Protein AF-A0A3D0Y8Q5-F1 (afdb_monomer_lite)

Sequence (51 aa):
MNEKSHYLLQHAYNPVEWYPWGEESFTKAIAEDKPIFLSIGYSTCHWCQRV

Secondary structure (DSSP, 8-state):
-----HHHHHTTTSSS----SSHHHHHHHHHTT---------TT-TTGGG-

pLDDT: mean 77.59, std 12.13, range [49.72, 95.06]

Foldseek 3Di:
DPDPAPLVVVCPPPPDPDDPDDPVQVVVCVVVVHDDDDDDDDDPDPPSNPD

Structure (mmCIF, N/CA/C/O backbone):
data_AF-A0A3D0Y8Q5-F1
#
_entry.id   AF-A0A3D0Y8Q5-F1
#
loop_
_atom_site.group_PDB
_atom_site.id
_atom_site.type_symbol
_atom_site.label_atom_id
_atom_site.label_alt_id
_atom_site.label_comp_id
_atom_site.label_asym_id
_atom_site.label_entity_id
_atom_site.label_seq_id
_atom_site.pdbx_PDB_ins_code
_atom_site.Cartn_x
_atom_site.Cartn_y
_atom_site.Cartn_z
_atom_site.occupancy
_atom_site.B_iso_or_equiv
_atom_site.auth_seq_id
_atom_site.auth_comp_id
_atom_site.auth_asym_id
_atom_site.auth_atom_id
_atom_site.pdbx_PDB_model_num
ATOM 1 N N . MET A 1 1 ? -1.640 9.016 -10.547 1.00 49.72 1 MET A N 1
ATOM 2 C CA . MET A 1 1 ? -0.475 8.262 -10.033 1.00 49.72 1 MET A CA 1
ATOM 3 C C . MET A 1 1 ? 0.756 8.649 -10.830 1.00 49.72 1 MET A C 1
ATOM 5 O O . MET A 1 1 ? 0.746 8.472 -12.038 1.00 49.72 1 MET A O 1
ATOM 9 N N . ASN A 1 2 ? 1.774 9.217 -10.181 1.00 55.94 2 ASN A N 1
ATOM 10 C CA . ASN A 1 2 ? 3.009 9.682 -10.829 1.00 55.94 2 ASN A CA 1
ATOM 11 C C . ASN A 1 2 ? 4.198 8.774 -10.453 1.00 55.94 2 ASN A C 1
ATOM 13 O O . ASN A 1 2 ? 5.298 9.248 -10.179 1.00 55.94 2 ASN A O 1
ATOM 17 N N . GLU A 1 3 ? 3.937 7.467 -10.347 1.00 62.41 3 GLU A N 1
ATOM 18 C CA . GLU A 1 3 ? 4.917 6.487 -9.885 1.00 62.41 3 GLU A CA 1
ATOM 19 C C . GLU A 1 3 ? 5.784 5.962 -11.026 1.00 62.41 3 GLU A C 1
ATOM 21 O O . GLU A 1 3 ? 5.289 5.616 -12.098 1.00 62.41 3 GLU A O 1
ATOM 26 N N . LYS A 1 4 ? 7.099 5.900 -10.790 1.00 67.69 4 LYS A N 1
ATOM 27 C CA . LYS A 1 4 ? 8.092 5.508 -11.810 1.00 67.69 4 LYS A CA 1
ATOM 28 C C . LYS A 1 4 ? 8.335 4.001 -11.864 1.00 67.69 4 LYS A C 1
ATOM 30 O O . LYS A 1 4 ? 9.043 3.519 -12.746 1.00 67.69 4 LYS A O 1
ATOM 35 N N . SER A 1 5 ? 7.786 3.255 -10.909 1.00 70.44 5 SER A N 1
ATOM 36 C CA . SER A 1 5 ? 7.952 1.808 -10.845 1.00 70.44 5 SER A CA 1
ATOM 37 C C . SER A 1 5 ? 7.055 1.115 -11.867 1.00 70.44 5 SER A C 1
ATOM 39 O O . SER A 1 5 ? 5.829 1.208 -11.798 1.00 70.44 5 SER A O 1
ATOM 41 N N . HIS A 1 6 ? 7.666 0.346 -12.772 1.00 64.50 6 HIS A N 1
ATOM 42 C CA . HIS A 1 6 ? 6.944 -0.506 -13.720 1.00 64.50 6 HIS A CA 1
ATOM 43 C C . HIS A 1 6 ? 5.950 -1.457 -13.034 1.00 64.50 6 HIS A C 1
ATOM 45 O O . HIS A 1 6 ? 4.911 -1.751 -13.612 1.00 64.50 6 HIS A O 1
ATOM 51 N N . TYR A 1 7 ? 6.233 -1.891 -11.802 1.00 65.69 7 TYR A N 1
ATOM 52 C CA . TYR A 1 7 ? 5.341 -2.745 -11.015 1.00 65.69 7 TYR A CA 1
ATOM 53 C C . TYR A 1 7 ? 4.040 -2.020 -10.640 1.00 65.69 7 TYR A C 1
ATOM 55 O O . TYR A 1 7 ? 2.951 -2.528 -10.873 1.00 65.69 7 TYR A O 1
ATOM 63 N N . LEU A 1 8 ? 4.131 -0.784 -10.143 1.00 65.81 8 LEU A N 1
ATOM 64 C CA . LEU A 1 8 ? 2.948 -0.010 -9.747 1.00 65.81 8 LEU A CA 1
ATOM 65 C C . LEU A 1 8 ? 2.106 0.415 -10.957 1.00 65.81 8 LEU A C 1
ATOM 67 O O . LEU A 1 8 ? 0.882 0.442 -10.875 1.00 65.81 8 LEU A O 1
ATOM 71 N N . LEU A 1 9 ? 2.748 0.679 -12.100 1.00 67.19 9 LEU A N 1
ATOM 72 C CA . LEU A 1 9 ? 2.051 0.965 -13.357 1.00 67.19 9 LEU A CA 1
ATOM 73 C C . LEU A 1 9 ? 1.272 -0.246 -13.891 1.00 67.19 9 LEU A C 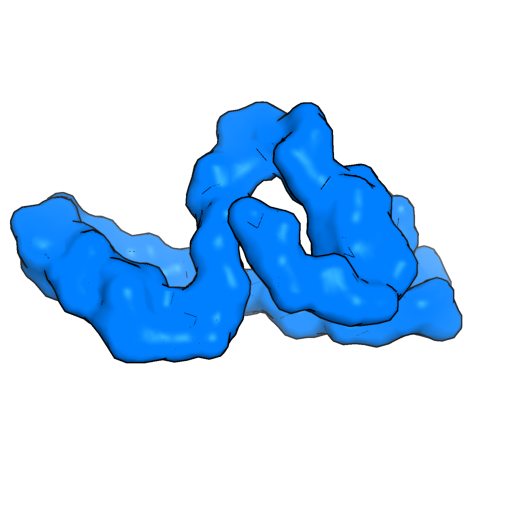1
ATOM 75 O O . LEU A 1 9 ? 0.215 -0.065 -14.490 1.00 67.19 9 LEU A O 1
ATOM 79 N N . GLN A 1 10 ? 1.755 -1.472 -13.663 1.00 65.00 10 GLN A N 1
ATOM 80 C CA . GLN A 1 10 ? 1.050 -2.695 -14.068 1.00 65.00 10 GLN A CA 1
ATOM 81 C C . GLN A 1 10 ? -0.236 -2.935 -13.261 1.00 65.00 10 GLN A C 1
ATOM 83 O O . GLN A 1 10 ? -1.178 -3.502 -13.803 1.00 65.00 10 GLN A O 1
ATOM 88 N N . HIS A 1 11 ? -0.317 -2.434 -12.024 1.00 67.06 11 HIS A N 1
ATOM 89 C CA . HIS A 1 11 ? -1.517 -2.523 -11.181 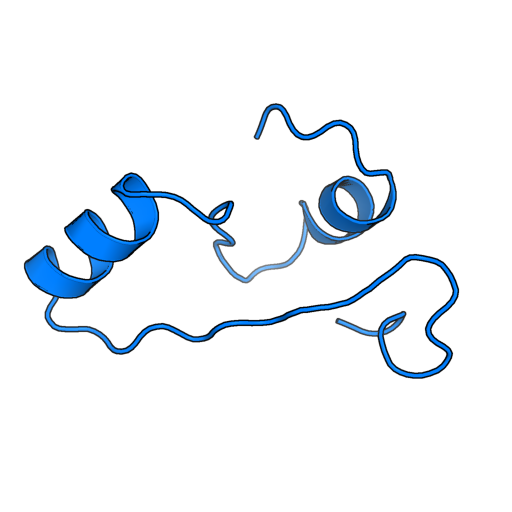1.00 67.06 11 HIS A CA 1
ATOM 90 C C . HIS A 1 11 ? -2.446 -1.297 -11.290 1.00 67.06 11 HIS A C 1
ATOM 92 O O . HIS A 1 11 ? -3.467 -1.233 -10.607 1.00 67.06 11 HIS A O 1
ATOM 98 N N . ALA A 1 12 ? -2.131 -0.326 -12.157 1.00 63.50 12 ALA A N 1
ATOM 99 C CA . ALA A 1 12 ? -2.877 0.933 -12.273 1.00 63.50 12 ALA A CA 1
ATOM 100 C C . ALA A 1 12 ? -4.304 0.779 -12.839 1.00 63.50 12 ALA A C 1
ATOM 102 O O . ALA A 1 12 ? -5.120 1.682 -12.677 1.00 63.50 12 ALA A O 1
ATOM 103 N N . TYR A 1 13 ? -4.605 -0.346 -13.497 1.00 64.75 13 TYR A N 1
ATOM 104 C CA . TYR A 1 13 ? -5.926 -0.648 -14.068 1.00 64.75 13 TYR A CA 1
ATOM 105 C C . TYR A 1 13 ? -6.718 -1.677 -13.253 1.00 64.75 13 TYR A C 1
ATOM 107 O O . TYR A 1 13 ? -7.764 -2.148 -13.704 1.00 64.75 13 TYR A O 1
ATOM 115 N N . ASN A 1 14 ? -6.233 -2.050 -12.067 1.00 68.50 14 ASN A N 1
ATOM 116 C CA . ASN A 1 14 ? -6.953 -2.982 -11.210 1.00 68.50 14 ASN A CA 1
ATOM 117 C C . ASN A 1 14 ? -8.233 -2.308 -10.675 1.00 68.50 14 ASN A C 1
ATOM 119 O O . ASN A 1 14 ? -8.247 -1.100 -10.445 1.00 68.50 14 ASN A O 1
ATOM 123 N N . PRO A 1 15 ? -9.319 -3.070 -10.445 1.00 77.44 15 PRO A N 1
ATOM 124 C CA . PRO A 1 15 ? -10.586 -2.519 -9.950 1.00 77.44 15 PRO A CA 1
ATOM 125 C C . PRO A 1 15 ? -10.491 -1.992 -8.509 1.00 77.44 15 PRO A C 1
ATOM 127 O O . PRO A 1 15 ? -11.427 -1.371 -8.012 1.00 77.44 15 PRO A O 1
ATOM 130 N N . VAL A 1 16 ? -9.377 -2.269 -7.827 1.00 79.12 16 VAL A N 1
ATOM 131 C CA . VAL A 1 16 ? -9.064 -1.745 -6.501 1.00 79.12 16 VAL A CA 1
ATOM 132 C C . VAL A 1 16 ? -8.483 -0.345 -6.657 1.00 79.12 16 VAL A C 1
ATOM 134 O O . VAL A 1 16 ? -7.503 -0.143 -7.372 1.00 79.12 16 VAL A O 1
ATOM 137 N N . GLU A 1 17 ? -9.074 0.615 -5.954 1.00 79.94 17 GLU A N 1
ATOM 138 C CA . GLU A 1 17 ? -8.596 1.994 -5.897 1.00 79.94 17 GLU A CA 1
ATOM 139 C C . GLU A 1 17 ? -7.308 2.069 -5.059 1.00 79.94 17 GLU A C 1
ATOM 141 O O . GLU A 1 17 ? -7.326 2.359 -3.862 1.00 79.94 17 GLU A O 1
ATOM 146 N N . TRP A 1 18 ? -6.178 1.733 -5.677 1.00 81.94 18 TRP A N 1
ATOM 147 C CA . TRP A 1 18 ? -4.878 1.764 -5.019 1.00 81.94 18 TRP A CA 1
ATOM 148 C C . TRP A 1 18 ? -4.402 3.197 -4.791 1.00 81.94 18 TRP A C 1
ATOM 150 O O . TRP A 1 18 ? -4.471 4.044 -5.680 1.00 81.94 18 TRP A O 1
ATOM 160 N N . TYR A 1 19 ? -3.832 3.433 -3.613 1.00 83.31 19 TYR A N 1
ATOM 161 C CA . TYR A 1 19 ? -3.143 4.669 -3.258 1.00 83.31 19 TYR A CA 1
ATOM 162 C C . TYR A 1 19 ? -1.648 4.383 -3.091 1.00 83.31 19 TYR A C 1
ATOM 164 O O . TYR A 1 19 ? -1.291 3.334 -2.544 1.00 83.31 19 TYR A O 1
ATOM 172 N N . PRO A 1 20 ? -0.754 5.281 -3.545 1.00 83.94 20 PRO A N 1
ATOM 173 C CA . PRO A 1 20 ? 0.652 5.176 -3.193 1.00 83.94 20 PRO A CA 1
ATOM 174 C C . PRO A 1 20 ? 0.818 5.355 -1.682 1.00 83.94 20 PRO A C 1
ATOM 176 O O . PRO A 1 20 ? 0.012 6.007 -1.015 1.00 83.94 20 PRO A O 1
ATOM 179 N N . TRP A 1 21 ? 1.890 4.785 -1.143 1.00 84.75 21 TRP A N 1
ATOM 180 C CA . TRP A 1 21 ? 2.212 4.962 0.264 1.00 84.75 21 TRP A CA 1
ATOM 181 C C . TRP A 1 21 ? 2.482 6.440 0.576 1.00 84.75 21 TRP A C 1
ATOM 183 O O . TRP A 1 21 ? 3.364 7.051 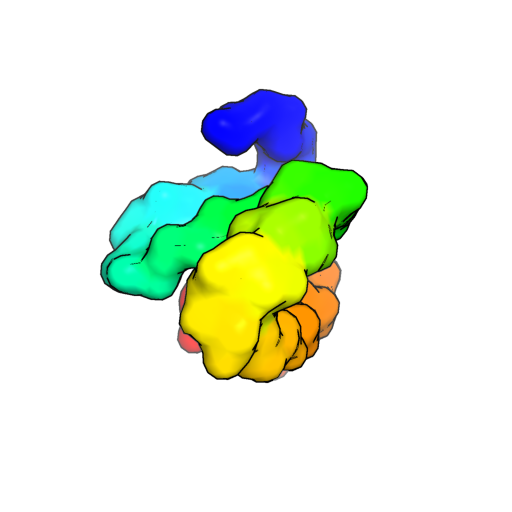-0.026 1.00 84.75 21 TRP A O 1
ATOM 193 N N . GLY A 1 22 ? 1.738 7.010 1.525 1.00 86.31 22 GLY A N 1
ATOM 194 C CA . GLY A 1 22 ? 1.871 8.416 1.906 1.00 86.31 22 GLY A CA 1
ATOM 195 C C . GLY A 1 22 ? 0.720 8.914 2.778 1.00 86.31 22 GLY A C 1
ATOM 196 O O . GLY A 1 22 ? -0.270 8.209 2.980 1.00 86.31 22 GLY A O 1
ATOM 197 N N . GLU A 1 23 ? 0.845 10.141 3.285 1.00 89.38 23 GLU A N 1
ATOM 198 C CA . GLU A 1 23 ? -0.096 10.745 4.246 1.00 89.38 23 GLU A CA 1
ATOM 199 C C . GLU A 1 23 ? -1.545 10.813 3.740 1.00 89.38 23 GLU A C 1
ATOM 201 O O . GLU A 1 23 ? -2.481 10.690 4.531 1.00 89.38 23 GLU A O 1
ATOM 206 N N . GLU A 1 24 ? -1.748 10.939 2.426 1.00 87.31 24 GLU A N 1
ATOM 207 C CA . GLU A 1 24 ? -3.076 10.958 1.800 1.00 87.31 24 GLU A CA 1
ATOM 208 C C . GLU A 1 24 ? -3.861 9.664 2.082 1.00 87.31 24 GLU A C 1
ATOM 210 O O . GLU A 1 24 ? -5.029 9.716 2.469 1.00 87.31 24 GLU A O 1
ATOM 215 N N . SER A 1 25 ? -3.197 8.506 1.979 1.00 88.31 25 SER A N 1
ATOM 216 C CA . SER A 1 25 ? -3.820 7.198 2.227 1.00 88.31 25 SER A CA 1
ATOM 217 C C . SER A 1 25 ? -4.264 7.032 3.686 1.00 88.31 25 SER A C 1
ATOM 219 O O . SER A 1 25 ? -5.358 6.536 3.953 1.00 88.31 25 SER A O 1
ATOM 221 N N . PHE A 1 26 ? -3.461 7.526 4.633 1.00 90.06 26 PHE A N 1
ATOM 222 C CA . PHE A 1 26 ? -3.783 7.497 6.060 1.00 90.06 26 PHE A CA 1
ATOM 223 C C . PHE A 1 26 ? -4.897 8.476 6.420 1.00 90.06 26 PHE A C 1
ATOM 225 O O . PHE A 1 26 ? -5.801 8.128 7.176 1.00 90.06 26 PHE A O 1
ATOM 232 N N . THR A 1 27 ? -4.861 9.681 5.851 1.00 92.75 27 THR A N 1
ATOM 233 C CA . THR A 1 27 ? -5.887 10.704 6.090 1.00 92.75 27 THR A CA 1
ATOM 234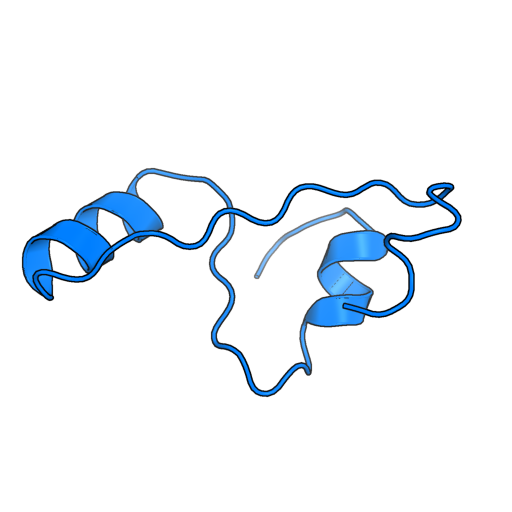 C C . THR A 1 27 ? -7.252 10.215 5.616 1.00 92.75 27 THR A C 1
ATOM 236 O O . THR A 1 27 ? -8.232 10.337 6.349 1.00 92.75 27 THR A O 1
ATOM 239 N N . LYS A 1 28 ? -7.314 9.586 4.433 1.00 90.00 28 LYS A N 1
ATOM 240 C CA . LYS A 1 28 ? -8.545 8.983 3.905 1.00 90.00 28 LYS A CA 1
ATOM 241 C C . LYS A 1 28 ? -9.034 7.823 4.777 1.00 90.00 28 LYS A C 1
ATOM 243 O O . LYS A 1 28 ? -10.217 7.765 5.090 1.00 90.00 28 LYS A O 1
ATOM 248 N N . ALA A 1 29 ? -8.135 6.942 5.220 1.00 91.94 29 ALA A N 1
ATOM 249 C CA . ALA A 1 29 ? -8.488 5.816 6.086 1.00 91.94 29 ALA A CA 1
ATOM 250 C C . ALA A 1 29 ? -9.102 6.264 7.425 1.00 91.94 29 ALA A C 1
ATOM 252 O O . ALA A 1 29 ? -10.105 5.700 7.855 1.00 91.94 29 ALA A O 1
ATOM 253 N N . ILE A 1 30 ? -8.544 7.311 8.045 1.00 93.44 30 ILE A N 1
ATOM 254 C CA . ILE A 1 30 ? -9.086 7.905 9.278 1.00 93.44 30 ILE A CA 1
ATOM 255 C C . ILE A 1 30 ? -10.433 8.581 9.007 1.00 93.44 30 ILE A C 1
ATOM 257 O O . ILE A 1 30 ? -11.379 8.380 9.763 1.00 93.44 30 ILE A O 1
ATOM 261 N N . ALA A 1 31 ? -10.533 9.374 7.935 1.00 95.06 31 ALA A N 1
ATOM 262 C CA . ALA A 1 31 ? -11.759 10.097 7.595 1.00 95.06 31 ALA A CA 1
ATOM 263 C C . ALA A 1 31 ? -12.932 9.158 7.273 1.00 95.06 31 ALA A C 1
ATOM 265 O O . ALA A 1 31 ? -14.080 9.484 7.566 1.00 95.06 31 ALA A O 1
ATOM 266 N N . GLU A 1 32 ? -12.647 8.002 6.673 1.00 94.06 32 GLU A N 1
ATOM 267 C CA . GLU A 1 32 ? -13.653 7.004 6.306 1.00 94.06 32 GLU A CA 1
ATOM 268 C C . GLU A 1 32 ? -13.863 5.911 7.365 1.00 94.06 32 GLU A C 1
ATOM 270 O O . GLU A 1 32 ? -14.713 5.049 7.153 1.00 94.06 32 GLU A O 1
ATOM 275 N N . ASP A 1 33 ? -13.114 5.938 8.474 1.00 94.44 33 ASP A N 1
ATOM 276 C CA . ASP A 1 33 ? -13.083 4.889 9.508 1.00 94.44 33 ASP A CA 1
ATOM 277 C C . ASP A 1 33 ? -12.903 3.478 8.913 1.00 94.44 33 ASP A C 1
ATOM 279 O O . ASP A 1 33 ? -13.643 2.530 9.190 1.00 94.44 33 ASP A O 1
ATOM 283 N N . LYS A 1 34 ? -11.921 3.349 8.011 1.00 93.06 34 LYS A N 1
ATOM 284 C CA . LYS A 1 34 ? -11.623 2.103 7.293 1.00 93.06 34 LYS A CA 1
ATOM 285 C C . LYS A 1 34 ? -10.203 1.614 7.575 1.00 93.06 34 LYS A C 1
ATOM 287 O O . LYS A 1 34 ? -9.272 2.416 7.640 1.00 93.06 34 LYS A O 1
ATOM 292 N N . PRO A 1 35 ? -9.996 0.289 7.679 1.00 89.62 35 PRO A N 1
ATOM 293 C CA . PRO A 1 35 ? -8.663 -0.278 7.821 1.00 89.62 35 PRO A CA 1
ATOM 294 C C . PRO A 1 35 ? -7.844 -0.118 6.534 1.00 89.62 35 PRO A C 1
ATOM 296 O O . PRO A 1 35 ? -8.380 -0.140 5.425 1.00 89.62 35 PRO A O 1
ATOM 299 N N . ILE A 1 36 ? -6.521 -0.024 6.684 1.00 90.38 36 ILE A N 1
ATOM 300 C CA . ILE A 1 36 ? -5.585 0.043 5.557 1.00 90.38 36 ILE A CA 1
ATOM 301 C C . ILE A 1 36 ? -5.166 -1.368 5.153 1.00 90.38 36 ILE A C 1
ATOM 303 O O . ILE A 1 36 ? -4.593 -2.112 5.950 1.00 90.38 36 ILE A O 1
ATOM 307 N N . PHE A 1 37 ? -5.393 -1.709 3.886 1.00 90.12 37 PHE A N 1
ATOM 308 C CA . PHE A 1 37 ? -4.803 -2.890 3.269 1.00 90.12 37 PHE A CA 1
ATOM 309 C C . PHE A 1 37 ? -3.471 -2.517 2.611 1.00 90.12 37 PHE A C 1
ATOM 311 O O . PHE A 1 37 ? -3.441 -1.880 1.559 1.00 90.12 37 PHE A O 1
ATOM 318 N N . LEU A 1 38 ? -2.361 -2.908 3.239 1.00 88.88 38 LEU A N 1
ATOM 319 C CA . LEU A 1 38 ? -1.018 -2.655 2.724 1.00 88.88 38 LEU A CA 1
ATOM 320 C C . LEU A 1 38 ? -0.513 -3.856 1.917 1.00 88.88 38 LEU A C 1
ATOM 322 O O . LEU A 1 38 ? -0.263 -4.923 2.475 1.00 88.88 38 LEU A O 1
ATOM 326 N N . SER A 1 39 ? -0.320 -3.657 0.612 1.00 85.12 39 SER A N 1
ATOM 327 C CA . SER A 1 39 ? 0.303 -4.634 -0.287 1.00 85.12 39 SER A CA 1
ATOM 328 C C . SER A 1 39 ? 1.702 -4.165 -0.679 1.00 85.12 39 SER A C 1
ATOM 330 O O . SER A 1 39 ? 1.864 -3.066 -1.207 1.00 85.12 39 SER A O 1
ATOM 332 N N . ILE A 1 40 ? 2.721 -4.986 -0.415 1.00 83.69 40 ILE A N 1
ATOM 333 C CA . ILE A 1 40 ? 4.123 -4.690 -0.744 1.00 83.69 40 ILE A CA 1
ATOM 334 C C . ILE A 1 40 ? 4.645 -5.792 -1.661 1.00 83.69 40 ILE A C 1
ATOM 336 O O . ILE A 1 40 ? 4.565 -6.975 -1.333 1.00 83.69 40 ILE A O 1
ATOM 340 N N . GLY A 1 41 ? 5.216 -5.399 -2.798 1.00 83.81 41 GLY A N 1
ATOM 341 C CA . GLY A 1 41 ? 5.812 -6.309 -3.769 1.00 83.81 41 GLY A CA 1
ATOM 342 C C . GLY A 1 41 ? 6.969 -5.663 -4.523 1.00 83.81 41 GLY A C 1
ATOM 343 O O . GLY A 1 41 ? 7.252 -4.475 -4.372 1.00 83.81 41 GLY A O 1
ATOM 344 N N . TYR A 1 42 ? 7.663 -6.465 -5.325 1.00 76.81 42 TYR A N 1
ATOM 345 C CA . TYR A 1 42 ? 8.787 -6.032 -6.154 1.00 76.81 42 TYR A CA 1
ATOM 346 C C . TYR A 1 42 ? 8.817 -6.824 -7.468 1.00 76.81 42 TYR A C 1
ATOM 348 O O . TYR A 1 42 ? 8.258 -7.917 -7.559 1.00 76.81 42 TYR A O 1
ATOM 356 N N . SER A 1 43 ? 9.482 -6.281 -8.491 1.00 71.69 43 SER A N 1
ATOM 357 C CA . SER A 1 43 ? 9.375 -6.736 -9.889 1.00 71.69 43 SER A CA 1
ATOM 358 C C . SER A 1 43 ? 9.802 -8.186 -10.151 1.00 71.69 43 SER A C 1
ATOM 360 O O . SER A 1 43 ? 9.300 -8.814 -11.079 1.00 71.69 43 SER A O 1
ATOM 362 N N . THR A 1 44 ? 10.704 -8.745 -9.346 1.00 74.44 44 THR A N 1
ATOM 363 C CA . THR A 1 44 ? 11.212 -10.121 -9.501 1.00 74.44 44 THR A CA 1
ATOM 364 C C . THR A 1 44 ? 10.609 -11.111 -8.502 1.00 74.44 44 THR A C 1
ATOM 366 O O . THR A 1 44 ? 11.059 -12.251 -8.403 1.00 74.44 44 THR A O 1
ATOM 369 N N . CYS A 1 45 ? 9.566 -10.714 -7.772 1.00 76.31 45 CYS A N 1
ATOM 370 C CA . CYS A 1 45 ? 8.869 -11.592 -6.843 1.00 76.31 45 CYS A CA 1
ATOM 371 C C . CYS A 1 45 ? 7.985 -12.597 -7.598 1.00 76.31 45 CYS A C 1
ATOM 373 O O . CYS A 1 45 ? 6.981 -12.218 -8.197 1.00 76.31 45 CYS 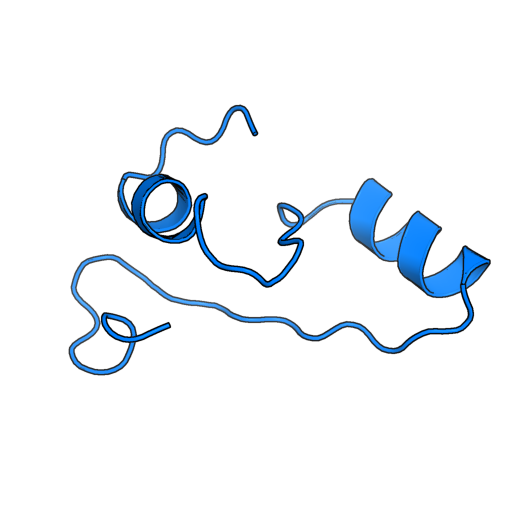A O 1
ATOM 375 N N . HIS A 1 46 ? 8.306 -13.891 -7.509 1.00 71.50 46 HIS A N 1
ATOM 376 C CA . HIS A 1 46 ? 7.550 -14.966 -8.171 1.00 71.50 46 HIS A CA 1
ATOM 377 C C . HIS A 1 46 ? 6.055 -15.000 -7.791 1.00 71.50 46 HIS A C 1
ATOM 379 O O . HIS A 1 46 ? 5.212 -15.380 -8.598 1.00 71.50 46 HIS A O 1
ATOM 385 N N . TRP A 1 47 ? 5.720 -14.571 -6.572 1.00 71.62 47 TRP A N 1
ATOM 386 C CA . TRP A 1 47 ? 4.358 -14.619 -6.030 1.00 71.62 47 TRP A CA 1
ATOM 387 C C . TRP A 1 47 ? 3.605 -13.287 -6.119 1.00 71.62 47 TRP A C 1
ATOM 389 O O . TRP A 1 47 ? 2.383 -13.277 -6.016 1.00 71.62 47 TRP A O 1
ATOM 399 N N . CYS A 1 48 ? 4.307 -12.174 -6.349 1.00 71.31 48 CYS A N 1
ATOM 400 C CA . CYS A 1 48 ? 3.720 -10.832 -6.358 1.00 71.31 48 CYS A CA 1
ATOM 401 C C . CYS A 1 48 ? 3.238 -10.403 -7.755 1.00 71.31 48 CYS A C 1
ATOM 403 O O . CYS A 1 48 ? 2.638 -9.350 -7.904 1.00 71.31 48 CYS A O 1
ATOM 405 N N . GLN A 1 49 ? 3.477 -11.212 -8.791 1.00 62.06 49 GLN A N 1
ATOM 406 C CA . GLN A 1 49 ? 3.103 -10.899 -10.179 1.00 62.06 49 GLN A CA 1
ATOM 407 C C . GLN A 1 49 ? 1.593 -10.977 -10.467 1.00 62.06 49 GLN A C 1
ATOM 409 O O . GLN A 1 49 ? 1.177 -10.638 -11.569 1.00 62.06 49 GLN A O 1
ATOM 414 N N . ARG A 1 50 ? 0.775 -11.479 -9.531 1.00 58.59 50 ARG A N 1
ATOM 415 C CA . ARG A 1 50 ? -0.652 -11.783 -9.757 1.00 58.59 50 ARG A CA 1
ATOM 416 C C . ARG A 1 50 ? -1.628 -10.876 -8.996 1.00 58.59 5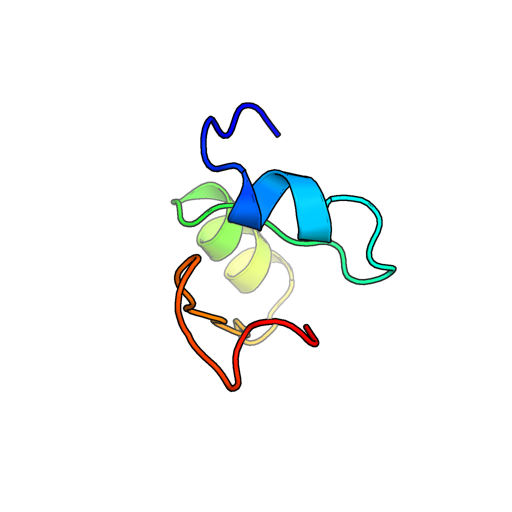0 ARG A C 1
ATOM 418 O O . ARG A 1 50 ? -2.788 -11.257 -8.858 1.00 58.59 50 ARG A O 1
ATOM 425 N N . VAL A 1 51 ? -1.162 -9.749 -8.453 1.00 56.50 51 VAL A N 1
ATOM 426 C CA . VAL A 1 51 ? -2.023 -8.796 -7.724 1.00 56.50 51 VAL A CA 1
ATOM 427 C C . VAL A 1 51 ? -2.840 -7.929 -8.680 1.00 56.50 51 VAL A C 1
ATOM 429 O O . VAL A 1 51 ? -2.355 -7.608 -9.785 1.00 56.50 51 VAL A O 1
#

Radius of gyration: 12.11 Å; chains: 1; bounding box: 25×26×24 Å